Protein AF-R3I113-F1 (afdb_monomer)

Sequence (164 aa):
MVYEEQTQEAKQIFSEVMLKSLQLAKDNYLEKNHMNEKFVYIDLYVLRDEEVALGFDDLVKEVNVLSESLETDIKEFVHVSYDYGYFEPKIEKCIDSEKVLTNLKEELVLQLSNVEPYGYVPSQYWYSKVQRVQSVQELGKYVDGNLEAFVMNYAEDWESQKEM

Foldseek 3Di:
DVVVVLLVVLLVLLLVLQLVQLVVLLVVLCVVQQADVVLWDDPSNVVSVVCSVVCSVVCVVQADSVDPCSSVSSNVVCCVPPHSVNNNVVSVVRGPLVSSLVVLLVLLLVCLCPDPPSVQADSVLSSVQSVVDPGSNVSSVCSVPVVVVSCVVGPVPSVVRGDD

Radius of gyration: 23.19 Å; Cα contacts (8 Å, |Δi|>4): 148; chains: 1; bounding box: 47×24×66 Å

Structure (mmCIF, N/CA/C/O backbone):
data_AF-R3I113-F1
#
_entry.id   AF-R3I113-F1
#
loop_
_atom_site.group_PDB
_atom_site.id
_atom_site.type_symbol
_atom_site.label_atom_id
_atom_site.label_alt_id
_atom_site.label_comp_id
_atom_site.label_asym_id
_atom_site.label_entity_id
_atom_site.label_seq_id
_atom_site.pdbx_PDB_ins_code
_atom_site.Cartn_x
_atom_site.Cartn_y
_atom_site.Cartn_z
_atom_site.occupancy
_atom_site.B_iso_or_equiv
_atom_site.auth_seq_id
_atom_site.auth_comp_id
_atom_site.auth_asym_id
_atom_site.auth_atom_id
_atom_site.pdbx_PDB_model_num
ATOM 1 N N . MET A 1 1 ? -23.327 11.972 31.580 1.00 61.91 1 MET A N 1
ATOM 2 C CA . MET A 1 1 ? -22.085 12.660 32.000 1.00 61.91 1 MET A CA 1
ATOM 3 C C . MET A 1 1 ? -20.933 11.672 32.141 1.00 61.91 1 MET A C 1
ATOM 5 O O . MET A 1 1 ? -20.373 11.386 31.101 1.00 61.91 1 MET A O 1
ATOM 9 N N . VAL A 1 2 ? -20.646 11.038 33.291 1.00 66.62 2 VAL A N 1
ATOM 10 C CA . VAL A 1 2 ? -19.462 10.136 33.421 1.00 66.62 2 VAL A CA 1
ATOM 11 C C . VAL A 1 2 ? -19.450 8.983 32.400 1.00 66.62 2 VAL A C 1
ATOM 13 O O . VAL A 1 2 ? -18.432 8.714 31.776 1.00 66.62 2 VAL A O 1
ATOM 16 N N . TYR A 1 3 ? -20.600 8.343 32.168 1.00 71.19 3 TYR A N 1
ATOM 17 C CA . TYR A 1 3 ? -20.707 7.232 31.211 1.00 71.19 3 TYR A CA 1
ATOM 18 C C . TYR A 1 3 ? -20.526 7.671 29.744 1.00 71.19 3 TYR A C 1
ATOM 20 O O . TYR A 1 3 ? -19.934 6.951 28.949 1.00 71.19 3 TYR A O 1
ATOM 28 N N . GLU A 1 4 ? -20.999 8.867 29.377 1.00 78.31 4 GLU A N 1
ATOM 29 C CA . GLU A 1 4 ? -20.829 9.413 28.018 1.00 78.31 4 GLU A CA 1
ATOM 30 C C . GLU A 1 4 ? -19.384 9.847 27.764 1.00 78.31 4 GLU A C 1
ATOM 32 O O . GLU A 1 4 ? -18.865 9.608 26.678 1.00 78.31 4 GLU A O 1
ATOM 37 N N . GLU A 1 5 ? -18.729 10.443 28.764 1.00 75.56 5 GLU A N 1
ATOM 38 C CA . GLU A 1 5 ? -17.317 10.832 28.689 1.00 75.56 5 GLU A CA 1
ATOM 39 C C . GLU A 1 5 ? -16.414 9.606 28.512 1.00 75.56 5 GLU A C 1
ATOM 41 O O . GLU A 1 5 ? -15.598 9.585 27.593 1.00 75.56 5 GLU A O 1
ATOM 46 N N . GLN A 1 6 ? -16.627 8.542 29.293 1.00 78.50 6 GLN A N 1
ATOM 47 C CA . GLN A 1 6 ? -15.845 7.307 29.150 1.00 78.50 6 GLN A CA 1
ATOM 48 C C . GLN A 1 6 ? -16.152 6.540 27.859 1.00 78.50 6 GLN A C 1
ATOM 50 O O . GLN A 1 6 ? -15.264 5.924 27.276 1.00 78.50 6 GLN A O 1
ATOM 55 N N . THR A 1 7 ? -17.379 6.629 27.342 1.00 85.06 7 THR A N 1
ATOM 56 C CA . THR A 1 7 ? -17.707 6.067 26.021 1.00 85.06 7 THR A CA 1
ATOM 57 C C . THR A 1 7 ? -16.973 6.817 24.901 1.00 85.06 7 THR A C 1
ATOM 59 O O . THR A 1 7 ? -16.501 6.197 23.949 1.00 85.06 7 THR A O 1
ATOM 62 N N . GLN A 1 8 ? -16.826 8.143 25.001 1.00 88.94 8 GLN A N 1
ATOM 63 C CA . GLN A 1 8 ? -16.033 8.921 24.039 1.00 88.94 8 GLN A CA 1
ATOM 64 C C . GLN A 1 8 ? -14.536 8.611 24.138 1.00 88.94 8 GLN A C 1
ATOM 66 O O . GLN A 1 8 ? -13.881 8.452 23.110 1.00 88.94 8 GLN A O 1
ATOM 71 N N . GLU A 1 9 ? -14.012 8.465 25.355 1.00 91.81 9 GLU A N 1
ATOM 72 C CA . GLU A 1 9 ? -12.631 8.038 25.592 1.00 91.81 9 GLU A CA 1
ATOM 73 C C . GLU A 1 9 ? -12.362 6.656 24.977 1.00 91.81 9 GLU A C 1
ATOM 75 O O . GLU A 1 9 ? -11.437 6.505 24.178 1.00 91.81 9 GLU A O 1
ATOM 80 N N . ALA A 1 10 ? -13.229 5.672 25.241 1.00 93.44 10 ALA A N 1
ATOM 81 C CA . ALA A 1 10 ? -13.137 4.341 24.645 1.00 93.44 10 ALA A CA 1
ATOM 82 C C . ALA A 1 10 ? -13.160 4.398 23.110 1.00 93.44 10 ALA A C 1
ATOM 84 O O . ALA A 1 10 ? -12.383 3.705 22.453 1.00 93.44 10 ALA A O 1
ATOM 85 N N . LYS A 1 11 ? -14.007 5.255 22.520 1.00 94.81 11 LYS A N 1
ATOM 86 C CA . LYS A 1 11 ? -14.075 5.437 21.063 1.00 94.81 11 LYS A CA 1
ATOM 87 C C . LYS A 1 11 ? -12.782 6.006 20.492 1.00 94.81 11 LYS A C 1
ATOM 89 O O . LYS A 1 11 ? -12.339 5.561 19.433 1.00 94.81 11 LYS A O 1
ATOM 94 N N . GLN A 1 12 ? -12.181 6.977 21.175 1.00 95.81 12 GLN A N 1
ATOM 95 C CA . GLN A 1 12 ? -10.913 7.557 20.752 1.00 95.81 12 GLN A CA 1
ATOM 96 C C . GLN A 1 12 ? -9.790 6.516 20.812 1.00 95.81 12 GLN A C 1
ATOM 98 O O . GLN A 1 12 ? -9.087 6.330 19.820 1.00 95.81 12 GLN A O 1
ATOM 103 N N . ILE A 1 13 ? -9.674 5.786 21.923 1.00 96.44 13 ILE A N 1
ATOM 104 C CA . ILE A 1 13 ? -8.668 4.730 22.078 1.00 96.44 13 ILE A CA 1
ATOM 105 C C . ILE A 1 13 ? -8.860 3.651 21.008 1.00 96.44 13 ILE A C 1
ATOM 107 O O . ILE A 1 13 ? -7.905 3.280 20.327 1.00 96.44 13 ILE A O 1
ATOM 111 N N . PHE A 1 14 ? -10.092 3.182 20.805 1.00 97.12 14 PHE A N 1
ATOM 112 C CA . PHE A 1 14 ? -10.409 2.198 19.772 1.00 97.12 14 PHE A CA 1
ATOM 113 C C . PHE A 1 14 ? -10.013 2.687 18.379 1.00 97.12 14 PHE A C 1
ATOM 115 O O . PHE A 1 14 ? -9.357 1.960 17.641 1.00 97.12 14 PHE A O 1
ATOM 122 N N . SER A 1 15 ? -10.317 3.943 18.050 1.00 97.62 15 SER A N 1
ATOM 123 C CA . SER A 1 15 ? -9.923 4.571 16.786 1.00 97.62 15 SER A CA 1
ATOM 124 C C . SER A 1 15 ? -8.403 4.602 16.586 1.00 97.62 15 SER A C 1
ATOM 126 O O . SER A 1 15 ? -7.903 4.250 15.514 1.00 97.62 15 SER A O 1
ATOM 128 N N . G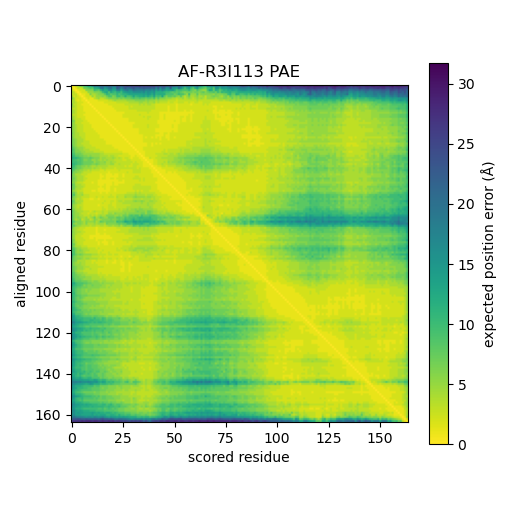LU A 1 16 ? -7.643 4.953 17.624 1.00 97.69 16 GLU A N 1
ATOM 129 C CA . GLU A 1 16 ? -6.179 4.978 17.575 1.00 97.69 16 GLU A CA 1
ATOM 130 C C . GLU A 1 16 ? -5.566 3.576 17.443 1.00 97.69 16 GLU A C 1
ATOM 132 O O . GLU A 1 16 ? -4.611 3.383 16.685 1.00 97.69 16 GLU A O 1
ATOM 137 N N . VAL A 1 17 ? -6.109 2.588 18.159 1.00 97.06 17 VAL A N 1
ATOM 138 C CA . VAL A 1 17 ? -5.663 1.191 18.071 1.00 97.06 17 VAL A CA 1
ATOM 139 C C . VAL A 1 17 ? -5.987 0.613 16.692 1.00 97.06 17 VAL A C 1
ATOM 141 O O . VAL A 1 17 ? -5.112 0.015 16.070 1.00 97.06 17 VAL A O 1
ATOM 144 N N . MET A 1 18 ? -7.188 0.863 16.166 1.00 97.19 18 MET A N 1
ATOM 145 C CA . MET A 1 18 ? -7.593 0.443 14.821 1.00 97.19 18 MET A CA 1
ATOM 146 C C . MET A 1 18 ? -6.683 1.024 13.741 1.00 97.19 18 MET A C 1
ATOM 148 O O . MET A 1 18 ? -6.248 0.293 12.854 1.00 97.19 18 MET A O 1
ATOM 152 N N . LEU A 1 19 ? -6.321 2.307 13.840 1.00 97.69 19 LEU A N 1
ATOM 153 C CA . LEU A 1 19 ? -5.392 2.930 12.895 1.00 97.69 19 LEU A CA 1
ATOM 154 C C . LEU A 1 19 ? -4.013 2.255 12.906 1.00 97.69 19 LEU A C 1
ATOM 156 O O . LEU A 1 19 ? -3.439 2.015 11.845 1.00 97.69 19 LEU A O 1
ATOM 160 N N . LYS A 1 20 ? -3.486 1.920 14.090 1.00 97.06 20 LYS A N 1
ATOM 161 C CA . LYS A 1 20 ? -2.204 1.205 14.219 1.00 97.06 20 LYS A CA 1
ATOM 162 C C . LYS A 1 20 ? -2.280 -0.197 13.616 1.00 97.06 20 LYS A C 1
ATOM 164 O O . LYS A 1 20 ? -1.363 -0.595 12.902 1.00 97.06 20 LYS A O 1
ATOM 169 N N . SER A 1 21 ? -3.368 -0.925 13.863 1.00 96.38 21 SER A N 1
ATOM 170 C CA . SER A 1 21 ? -3.579 -2.257 13.286 1.00 96.38 21 SER A CA 1
ATOM 171 C C . SER A 1 21 ? -3.716 -2.209 11.763 1.00 96.38 21 SER A C 1
ATOM 173 O O . SER A 1 21 ? -3.125 -3.033 11.070 1.00 96.38 21 SER A O 1
ATOM 175 N N . LEU A 1 22 ? -4.419 -1.206 11.230 1.00 97.12 22 LEU A N 1
ATOM 176 C CA . LEU A 1 22 ? -4.528 -0.955 9.793 1.00 97.12 22 LEU A CA 1
ATOM 177 C C . LEU A 1 22 ? -3.180 -0.607 9.155 1.00 97.12 22 LEU A C 1
ATOM 179 O O . LEU A 1 22 ? -2.877 -1.104 8.073 1.00 97.12 22 LEU A O 1
ATOM 183 N N . GLN A 1 23 ? -2.357 0.208 9.822 1.00 96.88 23 GLN A N 1
ATOM 184 C CA . GLN A 1 23 ? -1.002 0.519 9.363 1.00 96.88 23 GLN A CA 1
ATOM 185 C C . GLN A 1 23 ? -0.145 -0.751 9.292 1.00 96.88 23 GLN A C 1
ATOM 187 O O . GLN A 1 23 ? 0.444 -1.027 8.253 1.00 96.88 23 GLN A O 1
ATOM 192 N N . LEU A 1 24 ? -0.155 -1.575 10.343 1.00 96.31 24 LEU A N 1
ATOM 193 C CA . LEU A 1 24 ? 0.564 -2.851 10.346 1.00 96.31 24 LEU A CA 1
ATOM 194 C C . LEU A 1 24 ? 0.058 -3.799 9.247 1.00 96.31 24 LEU A C 1
ATOM 196 O O . LEU A 1 24 ? 0.850 -4.454 8.575 1.00 96.31 24 LEU A O 1
ATOM 200 N N . ALA A 1 25 ? -1.260 -3.869 9.040 1.00 96.38 25 ALA A N 1
ATOM 201 C CA . ALA A 1 25 ? -1.843 -4.690 7.988 1.00 96.38 25 ALA A CA 1
ATOM 202 C C . ALA A 1 25 ? -1.457 -4.198 6.586 1.00 96.38 25 ALA A C 1
ATOM 204 O O . ALA A 1 25 ? -1.133 -5.016 5.726 1.00 96.38 25 ALA A O 1
ATOM 205 N N . LYS A 1 26 ? -1.435 -2.878 6.362 1.00 96.38 26 LYS A N 1
ATOM 206 C CA . LYS A 1 26 ? -0.918 -2.277 5.129 1.00 96.38 26 LYS A CA 1
ATOM 207 C C . LYS A 1 26 ? 0.539 -2.676 4.906 1.00 96.38 26 LYS A C 1
ATOM 209 O O . LYS A 1 26 ? 0.858 -3.164 3.827 1.00 96.38 26 LYS A O 1
ATOM 214 N N . ASP A 1 27 ? 1.399 -2.496 5.903 1.00 95.69 27 ASP A N 1
ATOM 215 C CA . ASP A 1 27 ? 2.835 -2.759 5.771 1.00 95.69 27 ASP A CA 1
ATOM 216 C C . ASP A 1 27 ? 3.096 -4.237 5.446 1.00 95.69 27 ASP A C 1
ATOM 218 O O . ASP A 1 27 ? 3.791 -4.548 4.478 1.00 95.69 27 ASP A O 1
ATOM 222 N N . ASN A 1 28 ? 2.422 -5.148 6.156 1.00 95.69 28 ASN A N 1
ATOM 223 C CA . ASN A 1 28 ? 2.475 -6.584 5.881 1.00 95.69 28 ASN A CA 1
ATOM 224 C C . ASN A 1 28 ? 1.981 -6.927 4.468 1.00 95.69 28 ASN A C 1
ATOM 226 O O . ASN A 1 28 ? 2.581 -7.760 3.787 1.00 95.69 28 ASN A O 1
ATOM 230 N N . TYR A 1 29 ? 0.891 -6.300 4.011 1.00 95.31 29 TYR A N 1
ATOM 231 C CA . TYR A 1 29 ? 0.361 -6.526 2.668 1.00 95.31 29 TYR A CA 1
ATOM 232 C C . TYR A 1 29 ? 1.354 -6.070 1.596 1.00 95.31 29 TYR A C 1
ATOM 234 O O . TYR A 1 29 ? 1.593 -6.799 0.631 1.00 95.31 29 TYR A O 1
ATOM 242 N N . LEU A 1 30 ? 1.946 -4.884 1.756 1.00 93.44 30 LEU A N 1
ATOM 243 C CA . LEU A 1 30 ? 2.927 -4.345 0.816 1.00 93.44 30 LEU A CA 1
ATOM 244 C C . LEU A 1 30 ? 4.188 -5.210 0.764 1.00 93.44 30 LEU A C 1
ATOM 246 O O . LEU A 1 30 ? 4.652 -5.531 -0.330 1.00 93.44 30 LEU A O 1
ATOM 250 N N . GLU A 1 31 ? 4.696 -5.650 1.917 1.00 92.88 31 GLU A N 1
ATOM 251 C CA . GLU A 1 31 ? 5.850 -6.548 1.998 1.00 92.88 31 GLU A CA 1
ATOM 252 C C . GLU A 1 31 ? 5.560 -7.893 1.316 1.00 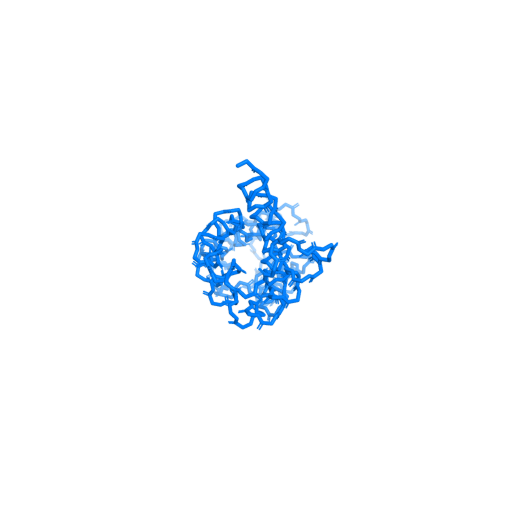92.88 31 GLU A C 1
ATOM 254 O O . GLU A 1 31 ? 6.300 -8.305 0.417 1.00 92.88 31 GLU A O 1
ATOM 259 N N . LYS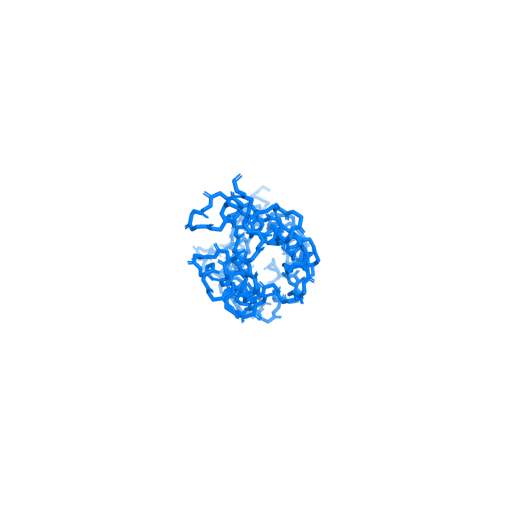 A 1 32 ? 4.440 -8.539 1.674 1.00 91.94 32 LYS A N 1
ATOM 260 C CA . LYS A 1 32 ? 3.988 -9.816 1.095 1.00 91.94 32 LYS A CA 1
ATOM 261 C C . LYS A 1 32 ? 3.831 -9.737 -0.422 1.00 91.94 32 LYS A C 1
ATOM 263 O O . LYS A 1 32 ? 4.131 -10.702 -1.123 1.00 91.94 32 LYS A O 1
ATOM 268 N N . ASN A 1 33 ? 3.352 -8.602 -0.926 1.00 89.38 33 ASN A N 1
ATOM 269 C CA . ASN A 1 33 ? 3.118 -8.384 -2.348 1.00 89.38 33 ASN A CA 1
ATOM 270 C C . ASN A 1 33 ? 4.268 -7.658 -3.047 1.00 89.38 33 ASN A C 1
ATOM 272 O O . ASN A 1 33 ? 4.086 -7.285 -4.201 1.00 89.38 33 ASN A O 1
ATOM 276 N N . HIS A 1 34 ? 5.423 -7.464 -2.402 1.00 87.88 34 HIS A N 1
ATOM 277 C CA . HIS A 1 34 ? 6.582 -6.756 -2.959 1.00 87.88 34 HIS A CA 1
ATOM 278 C C . HIS A 1 34 ? 6.223 -5.415 -3.626 1.00 87.88 34 HIS A C 1
ATOM 280 O O . HIS A 1 34 ? 6.724 -5.086 -4.703 1.00 87.88 34 HIS A O 1
ATOM 286 N N . MET A 1 35 ? 5.314 -4.663 -3.007 1.00 88.62 35 MET A N 1
ATOM 287 C CA . MET A 1 35 ? 4.882 -3.351 -3.474 1.00 88.62 35 MET A CA 1
ATOM 288 C C . MET A 1 35 ? 5.627 -2.260 -2.714 1.00 88.62 35 MET A C 1
ATOM 290 O O . MET A 1 35 ? 5.716 -2.284 -1.490 1.00 88.62 35 MET A O 1
ATOM 294 N N . ASN A 1 36 ? 6.135 -1.272 -3.442 1.00 85.25 36 ASN A N 1
ATOM 295 C CA . ASN A 1 36 ? 6.811 -0.134 -2.837 1.00 85.25 36 ASN A CA 1
ATOM 296 C C . ASN A 1 36 ? 5.780 0.907 -2.368 1.00 85.25 36 ASN A C 1
ATOM 298 O O . ASN A 1 36 ? 4.974 1.403 -3.162 1.00 85.25 36 ASN A O 1
ATOM 302 N N . GLU A 1 37 ? 5.825 1.250 -1.077 1.00 88.56 37 GLU A N 1
ATOM 303 C CA . GLU A 1 37 ? 4.879 2.165 -0.428 1.00 88.56 37 GLU A CA 1
ATOM 304 C C . GLU A 1 37 ? 4.788 3.541 -1.098 1.00 88.56 37 GLU A C 1
ATOM 306 O O . GLU A 1 37 ? 3.729 4.164 -1.067 1.00 88.56 37 GLU A O 1
ATOM 311 N N . LYS A 1 38 ? 5.859 4.005 -1.758 1.00 87.00 38 LYS A N 1
ATOM 312 C CA . LYS A 1 38 ? 5.897 5.318 -2.419 1.00 87.00 38 LYS A CA 1
ATOM 313 C C . LYS A 1 38 ? 4.891 5.429 -3.560 1.00 87.00 38 LYS A C 1
ATOM 315 O O . LYS A 1 38 ? 4.452 6.531 -3.879 1.00 87.00 38 LYS A O 1
ATOM 320 N N . PHE A 1 39 ? 4.530 4.301 -4.170 1.00 87.12 39 PHE A N 1
ATOM 321 C CA . PHE A 1 39 ? 3.597 4.253 -5.297 1.00 87.12 39 PH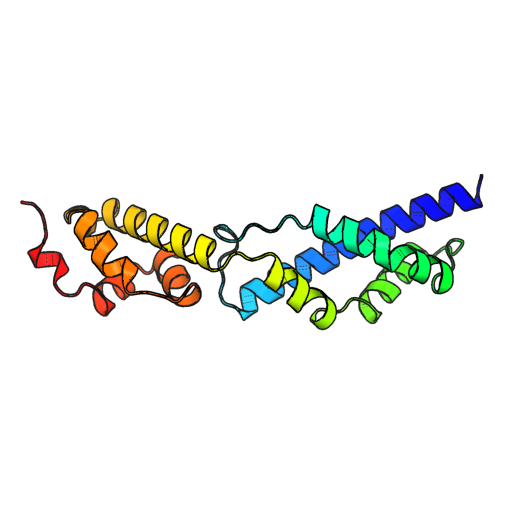E A CA 1
ATOM 322 C C . PHE A 1 39 ? 2.185 3.855 -4.879 1.00 87.12 39 PHE A C 1
ATOM 324 O O . PHE A 1 39 ? 1.273 3.929 -5.702 1.00 87.12 39 PHE A O 1
ATOM 331 N N . VAL A 1 40 ? 1.990 3.466 -3.616 1.00 89.50 40 VAL A N 1
ATOM 332 C CA . VAL A 1 40 ? 0.710 2.991 -3.096 1.00 89.50 40 VAL A CA 1
ATOM 333 C C . VAL A 1 40 ? 0.138 4.003 -2.113 1.00 89.50 40 VAL A C 1
ATOM 335 O O . VAL A 1 40 ? 0.619 4.168 -0.992 1.00 89.50 40 VAL A O 1
ATOM 338 N N . TYR A 1 41 ? -0.948 4.655 -2.521 1.00 89.06 41 TYR A N 1
ATOM 339 C CA . TYR A 1 41 ? -1.705 5.543 -1.649 1.00 89.06 41 TYR A CA 1
ATOM 340 C C . TYR A 1 41 ? -2.951 4.837 -1.116 1.00 89.06 41 TYR A C 1
ATOM 342 O O . TYR A 1 41 ? -3.782 4.374 -1.892 1.00 89.06 41 TYR A O 1
ATOM 350 N N . ILE A 1 42 ? -3.080 4.800 0.210 1.00 92.00 42 ILE A N 1
ATOM 351 C CA . ILE A 1 42 ? -4.271 4.334 0.921 1.00 92.00 42 ILE A CA 1
ATOM 352 C C . ILE A 1 42 ? -4.575 5.363 2.003 1.00 92.00 42 ILE A C 1
ATOM 354 O O . ILE A 1 42 ? -3.711 5.649 2.838 1.00 92.00 42 ILE A O 1
ATOM 358 N N . ASP A 1 43 ? -5.793 5.898 2.003 1.00 93.94 43 ASP A N 1
ATOM 359 C CA . ASP A 1 43 ? -6.270 6.748 3.089 1.00 93.94 43 ASP A CA 1
ATOM 360 C C . ASP A 1 43 ? -6.748 5.877 4.260 1.00 93.94 43 ASP A C 1
ATOM 362 O O . ASP A 1 43 ? -7.909 5.471 4.345 1.00 93.94 43 ASP A O 1
ATOM 366 N N . LEU A 1 44 ? -5.820 5.557 5.164 1.00 95.19 44 LEU A N 1
ATOM 367 C CA . LEU A 1 44 ? -6.113 4.733 6.338 1.00 95.19 44 LEU A CA 1
ATOM 368 C C . LEU A 1 44 ? -7.082 5.410 7.317 1.00 95.19 44 LEU A C 1
ATOM 370 O O . LEU A 1 44 ? -7.685 4.713 8.127 1.00 95.19 44 LEU A O 1
ATOM 374 N N . TYR A 1 45 ? -7.253 6.735 7.257 1.00 95.69 45 TYR A N 1
ATOM 375 C CA . TYR A 1 45 ? -8.190 7.444 8.129 1.00 95.69 45 TYR A CA 1
ATOM 376 C C . TYR A 1 45 ? -9.636 7.163 7.725 1.00 95.69 45 TYR A C 1
ATOM 378 O O . TYR A 1 45 ? -10.460 6.904 8.598 1.00 95.69 45 TYR A O 1
ATOM 386 N N . VAL A 1 46 ? -9.917 7.132 6.418 1.00 95.69 46 VAL A N 1
ATOM 387 C CA . VAL A 1 46 ? -11.235 6.745 5.891 1.00 95.69 46 VAL A CA 1
ATOM 388 C C . VAL A 1 46 ? -11.565 5.312 6.295 1.00 95.69 46 VAL A C 1
ATOM 390 O O . VAL A 1 46 ? -12.618 5.068 6.878 1.00 95.69 46 VAL A O 1
ATOM 393 N N . LEU A 1 47 ? -10.633 4.381 6.070 1.00 95.56 47 LEU A N 1
ATOM 394 C CA . LEU A 1 47 ? -10.847 2.976 6.414 1.00 95.56 47 LEU A CA 1
ATOM 395 C C . LEU A 1 47 ? -11.023 2.783 7.929 1.00 95.56 47 LEU A C 1
ATOM 397 O O . LEU A 1 47 ? -11.913 2.066 8.368 1.00 95.56 47 LEU A O 1
ATOM 401 N N . ARG A 1 48 ? -10.226 3.475 8.748 1.00 96.88 48 ARG A N 1
ATOM 402 C CA . ARG A 1 48 ? -10.397 3.489 10.206 1.00 96.88 48 ARG A CA 1
ATOM 403 C C . ARG A 1 48 ? -11.783 3.989 10.603 1.00 96.88 48 ARG A C 1
ATOM 405 O O . ARG A 1 48 ? -12.396 3.383 11.472 1.00 96.88 48 ARG A O 1
ATOM 412 N N . ASP A 1 49 ? -12.262 5.086 10.025 1.00 96.81 49 ASP A N 1
ATOM 413 C CA . ASP A 1 49 ? -13.556 5.666 10.400 1.00 96.81 49 ASP A CA 1
ATOM 414 C C . ASP A 1 49 ? -14.720 4.726 10.075 1.00 96.81 49 ASP A C 1
ATOM 416 O O . ASP A 1 49 ? -15.640 4.593 10.886 1.00 96.81 49 ASP A O 1
ATOM 420 N N . GLU A 1 50 ? -14.647 4.023 8.943 1.00 95.62 50 GLU A N 1
ATOM 421 C CA . GLU A 1 50 ? -15.594 2.965 8.581 1.00 95.62 50 GLU A CA 1
ATOM 422 C C . GLU A 1 50 ? -15.569 1.818 9.598 1.00 95.62 50 GLU A C 1
ATOM 424 O O . GLU A 1 50 ? -16.608 1.442 10.142 1.00 95.62 50 GLU A O 1
ATOM 429 N N . GLU A 1 51 ? -14.385 1.301 9.922 1.00 95.31 51 GLU A N 1
ATOM 430 C CA . GLU A 1 51 ? -14.252 0.173 10.844 1.00 95.31 51 GLU A CA 1
ATOM 431 C C . GLU A 1 51 ? -14.616 0.541 12.287 1.00 95.31 51 GLU A C 1
ATOM 433 O O . GLU A 1 51 ? -15.236 -0.250 12.995 1.00 95.31 51 GLU A O 1
ATOM 438 N N . VAL A 1 52 ? -14.305 1.763 12.725 1.00 96.06 52 VAL A N 1
ATOM 439 C CA . VAL A 1 52 ? -14.740 2.275 14.029 1.00 96.06 52 VAL A CA 1
ATOM 440 C C . VAL A 1 52 ? -16.260 2.385 14.072 1.00 96.06 52 VAL A C 1
ATOM 442 O O . VAL A 1 52 ? -16.865 2.007 15.071 1.00 96.06 52 VAL A O 1
ATOM 445 N N . ALA A 1 53 ? -16.897 2.878 13.007 1.00 94.75 53 ALA A N 1
ATOM 446 C CA . ALA A 1 53 ? -18.353 2.981 12.951 1.00 94.75 53 ALA A CA 1
ATOM 447 C C . ALA A 1 53 ? -19.044 1.609 12.990 1.00 94.75 53 ALA A C 1
ATOM 449 O O . ALA A 1 53 ? -20.104 1.490 13.600 1.00 94.75 53 ALA A O 1
ATOM 450 N N . LEU A 1 54 ? -18.446 0.586 12.373 1.00 93.31 54 LEU A N 1
ATOM 451 C CA . LEU A 1 54 ? -18.971 -0.782 12.373 1.00 93.31 54 LEU A CA 1
ATOM 452 C C . LEU A 1 54 ? -18.711 -1.515 13.696 1.00 93.31 54 LEU A C 1
ATOM 454 O O . LEU A 1 54 ? -19.580 -2.231 14.181 1.00 93.31 54 LEU A O 1
ATOM 458 N N . GLY A 1 55 ? -17.521 -1.340 14.270 1.00 93.25 55 GLY A N 1
ATOM 459 C CA . GLY A 1 55 ? -17.032 -2.147 15.386 1.00 93.25 55 GLY A CA 1
ATOM 460 C C . GLY A 1 55 ? -17.301 -1.588 16.779 1.00 93.25 55 GLY A C 1
ATOM 461 O O . GLY A 1 55 ? -17.204 -2.324 17.762 1.00 93.25 55 GLY A O 1
ATOM 462 N N . PHE A 1 56 ? -17.619 -0.295 16.902 1.00 94.06 56 PHE A N 1
ATOM 463 C CA . PHE A 1 56 ? -17.706 0.348 18.215 1.00 94.06 56 PHE A CA 1
ATOM 464 C C . PHE A 1 56 ? -18.871 -0.172 19.069 1.00 94.06 56 PHE A C 1
ATOM 466 O O . PHE A 1 56 ? -18.721 -0.320 20.280 1.00 94.06 56 PHE A O 1
ATOM 473 N N . ASP A 1 57 ? -20.007 -0.510 18.458 1.00 92.25 57 ASP A N 1
ATOM 474 C CA . ASP A 1 57 ? -21.143 -1.074 19.195 1.00 92.25 57 ASP A CA 1
ATOM 475 C C . ASP A 1 57 ? -20.813 -2.444 19.801 1.00 92.25 57 ASP A C 1
ATOM 477 O O . ASP A 1 57 ? -21.312 -2.779 20.875 1.00 92.25 57 ASP A O 1
ATOM 481 N N . ASP A 1 58 ? -19.975 -3.236 19.135 1.00 92.69 58 ASP A N 1
ATOM 482 C CA . ASP A 1 58 ? -19.533 -4.533 19.647 1.00 92.69 58 ASP A CA 1
ATOM 483 C C . ASP A 1 58 ? -18.451 -4.367 20.714 1.00 92.69 58 ASP A C 1
ATOM 485 O O . ASP A 1 58 ? -18.506 -5.035 21.744 1.00 92.69 58 ASP A O 1
ATOM 489 N N . LEU A 1 59 ? -17.555 -3.388 20.553 1.00 93.62 59 LEU A N 1
ATOM 490 C CA . LEU A 1 59 ? -16.609 -3.009 21.602 1.00 93.62 59 LEU A CA 1
ATOM 491 C C . LEU A 1 59 ? -17.328 -2.677 22.917 1.00 93.62 59 LEU A C 1
ATOM 493 O O . LEU A 1 59 ? -16.950 -3.191 23.961 1.00 93.62 59 LEU A O 1
ATOM 497 N N . VAL A 1 60 ? -18.373 -1.844 22.882 1.00 91.44 60 VAL A N 1
ATOM 498 C CA . VAL A 1 60 ? -19.105 -1.428 24.095 1.00 91.44 60 VAL A CA 1
ATOM 499 C C . VAL A 1 60 ? -19.828 -2.603 24.772 1.00 91.44 60 VAL A C 1
ATOM 501 O O . VAL A 1 60 ? -20.078 -2.556 25.977 1.00 91.44 60 VAL A O 1
ATOM 504 N N . LYS A 1 61 ? -20.166 -3.663 24.026 1.00 90.62 61 LYS A N 1
ATOM 505 C CA . LYS A 1 61 ? -20.778 -4.883 24.583 1.00 90.62 61 LYS A CA 1
ATOM 506 C C . LYS A 1 61 ? -19.748 -5.811 25.222 1.00 90.62 61 LYS A C 1
ATOM 508 O O . LYS A 1 61 ? -20.052 -6.425 26.240 1.00 90.62 61 LYS A O 1
ATOM 513 N N . GLU A 1 62 ? -18.571 -5.925 24.615 1.00 90.75 62 GLU A N 1
ATOM 514 C CA . GLU A 1 62 ? -17.546 -6.907 24.989 1.00 90.75 62 GLU A CA 1
ATOM 515 C C . GLU A 1 62 ? -16.509 -6.346 25.976 1.00 90.75 62 GLU A C 1
ATOM 517 O O . GLU A 1 62 ? -15.959 -7.084 26.793 1.00 90.75 62 GLU A O 1
ATOM 522 N N . VAL A 1 63 ? -16.257 -5.035 25.945 1.00 90.25 63 VAL A N 1
ATOM 523 C CA . VAL A 1 63 ? -15.270 -4.358 26.791 1.00 90.25 63 VAL A CA 1
ATOM 524 C C . VAL A 1 63 ? -15.966 -3.534 27.867 1.00 90.25 63 VAL A C 1
ATOM 526 O O . VAL A 1 63 ? -16.836 -2.703 27.599 1.00 90.25 63 VAL A O 1
ATOM 529 N N . ASN A 1 64 ? -15.535 -3.716 29.116 1.00 88.12 64 ASN A N 1
ATOM 530 C CA . ASN A 1 64 ? -15.972 -2.861 30.209 1.00 88.12 64 ASN A CA 1
ATOM 531 C C . ASN A 1 64 ? -15.348 -1.463 30.070 1.00 88.12 64 ASN A C 1
ATOM 533 O O . ASN A 1 64 ? -14.229 -1.227 30.515 1.00 88.12 64 ASN A O 1
ATOM 537 N N . VAL A 1 65 ? -16.103 -0.517 29.508 1.00 84.19 65 VAL A N 1
ATOM 538 C CA . VAL A 1 65 ? -15.668 0.880 29.304 1.00 84.19 65 VAL A CA 1
ATOM 539 C C . VAL A 1 65 ? -15.340 1.645 30.595 1.00 84.19 65 VAL A C 1
ATOM 541 O O . VAL A 1 65 ? -14.752 2.716 30.528 1.00 84.19 65 VAL A O 1
ATOM 544 N N . LEU A 1 66 ? -15.699 1.099 31.763 1.00 83.00 66 LEU A N 1
ATOM 545 C CA . LEU A 1 66 ? -15.373 1.662 33.079 1.00 83.00 66 LEU A CA 1
ATOM 546 C C . LEU A 1 66 ? -14.103 1.044 33.698 1.00 83.00 66 LEU A C 1
ATOM 548 O O . LEU A 1 66 ? -13.798 1.299 34.863 1.00 83.00 66 LEU A O 1
ATOM 552 N N . SER A 1 67 ? -13.414 0.165 32.966 1.00 86.19 67 SER A N 1
ATOM 553 C CA . SER A 1 67 ? -12.224 -0.552 33.429 1.00 86.19 67 SER A CA 1
ATOM 554 C C . SER A 1 67 ? -11.033 0.389 33.628 1.00 86.19 67 SER A C 1
ATOM 556 O O . SER A 1 67 ? -10.757 1.242 32.789 1.00 86.19 67 SER A O 1
ATOM 558 N N . GLU A 1 68 ? -10.262 0.189 34.700 1.00 86.50 68 GLU A N 1
ATOM 559 C CA . GLU A 1 68 ? -8.970 0.873 34.882 1.00 86.50 68 GLU A CA 1
ATOM 560 C C . GLU A 1 68 ? -7.926 0.419 33.842 1.00 86.50 68 GLU A C 1
ATOM 562 O O . GLU A 1 68 ? -6.955 1.131 33.593 1.00 86.50 68 GLU A O 1
ATOM 567 N N . SER A 1 69 ? -8.132 -0.744 33.207 1.00 91.94 69 SER A N 1
ATOM 568 C CA . SER A 1 69 ? -7.296 -1.282 32.127 1.00 91.94 69 SER A CA 1
ATOM 569 C C . SER A 1 69 ? -7.890 -1.071 30.732 1.00 91.94 69 SER A C 1
ATOM 571 O O . SER A 1 69 ? -7.475 -1.756 29.800 1.00 91.94 69 SER A O 1
ATOM 573 N N . LEU A 1 70 ? -8.809 -0.110 30.561 1.00 91.94 70 LEU A N 1
ATOM 574 C CA . LEU A 1 70 ? -9.562 0.127 29.322 1.00 91.94 70 LEU A CA 1
ATOM 575 C C . LEU A 1 70 ? -8.708 0.065 28.045 1.00 91.94 70 LEU A C 1
ATOM 577 O O . LEU A 1 70 ? -9.073 -0.610 27.088 1.00 91.94 70 LEU A O 1
ATOM 581 N N . GLU A 1 71 ? -7.554 0.737 28.019 1.00 93.06 71 GLU A N 1
ATOM 582 C CA . GLU A 1 71 ? -6.678 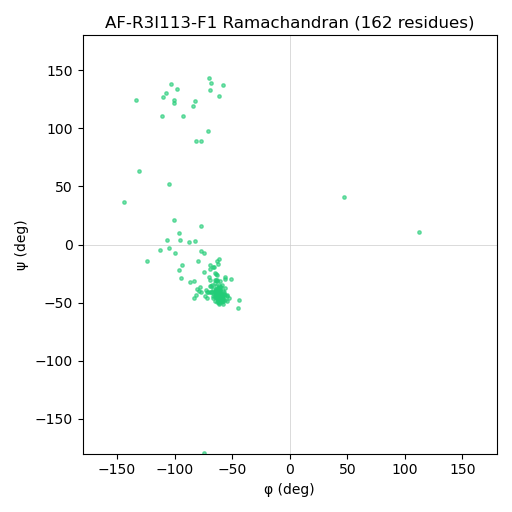0.732 26.841 1.00 93.06 71 GLU A CA 1
ATOM 583 C C . GLU A 1 71 ? -6.134 -0.668 26.511 1.00 93.06 71 GLU A C 1
ATOM 585 O O . GLU A 1 71 ? -6.046 -1.039 25.339 1.00 93.06 71 GLU A O 1
ATOM 590 N N . THR A 1 72 ? -5.771 -1.451 27.527 1.00 94.81 72 THR A N 1
ATOM 591 C CA . THR A 1 72 ? -5.312 -2.836 27.357 1.00 94.81 72 THR A CA 1
ATOM 592 C C . THR A 1 72 ? -6.452 -3.714 26.858 1.00 94.81 72 THR A C 1
ATOM 594 O O . THR A 1 72 ? -6.273 -4.427 25.874 1.00 94.81 72 THR A O 1
ATOM 597 N N . ASP A 1 73 ? -7.633 -3.591 27.463 1.00 94.62 73 ASP A N 1
ATOM 598 C CA . ASP A 1 73 ? -8.810 -4.387 27.111 1.00 94.62 73 ASP A CA 1
ATOM 599 C C . ASP A 1 73 ? -9.233 -4.122 25.648 1.00 94.62 73 ASP A C 1
ATOM 601 O O . ASP A 1 73 ? -9.510 -5.050 24.887 1.00 94.62 73 ASP A O 1
ATOM 605 N N . ILE A 1 74 ? -9.193 -2.857 25.203 1.00 95.75 74 ILE A N 1
ATOM 606 C CA . ILE A 1 74 ? -9.452 -2.474 23.804 1.00 95.75 74 ILE A CA 1
ATOM 607 C C . ILE A 1 74 ? -8.395 -3.063 22.859 1.00 95.75 74 ILE A C 1
ATOM 609 O O . ILE A 1 74 ? -8.737 -3.551 21.780 1.00 95.75 74 ILE A O 1
ATOM 613 N N . LYS A 1 75 ? -7.107 -3.026 23.229 1.00 95.19 75 LYS A N 1
ATOM 614 C CA . LYS A 1 75 ? -6.031 -3.611 22.408 1.00 95.19 75 LYS A CA 1
ATOM 615 C C . LYS A 1 75 ? -6.204 -5.113 22.235 1.00 95.19 75 LYS A C 1
ATOM 617 O O . LYS A 1 75 ? -6.032 -5.606 21.122 1.00 95.19 75 LYS A O 1
ATOM 622 N N . GLU A 1 76 ? -6.547 -5.824 23.304 1.00 94.75 76 GLU A N 1
ATOM 623 C CA . GLU A 1 76 ? -6.816 -7.261 23.257 1.00 94.75 76 GLU A CA 1
ATOM 624 C C . GLU A 1 76 ? -8.025 -7.564 22.370 1.00 94.75 76 GLU A C 1
ATOM 626 O O . GLU A 1 76 ? -7.933 -8.412 21.481 1.00 94.75 76 GLU A O 1
ATOM 631 N N . PHE A 1 77 ? -9.116 -6.811 22.529 1.00 95.06 77 PHE A N 1
ATOM 632 C CA . PHE A 1 77 ? -10.293 -6.933 21.671 1.00 95.06 77 PHE A CA 1
ATOM 633 C C . PHE A 1 77 ? -9.955 -6.736 20.187 1.00 95.06 77 PHE A C 1
ATOM 635 O O . PHE A 1 77 ? -10.349 -7.559 19.355 1.00 95.06 77 PHE A O 1
ATOM 642 N N . VAL A 1 78 ? -9.196 -5.683 19.850 1.00 95.56 78 VAL A N 1
ATOM 643 C CA . VAL A 1 78 ? -8.771 -5.422 18.467 1.00 95.56 78 VAL A CA 1
ATOM 644 C C . VAL A 1 78 ? -7.890 -6.553 17.949 1.00 95.56 78 VAL A C 1
ATOM 646 O O . VAL A 1 78 ? -8.106 -7.034 16.843 1.00 95.56 78 VAL A O 1
ATOM 649 N N . HIS A 1 79 ? -6.923 -7.012 18.744 1.00 92.88 79 HIS A N 1
ATOM 650 C CA . HIS A 1 79 ? -6.004 -8.073 18.340 1.00 92.88 79 HIS A CA 1
ATOM 651 C C . HIS A 1 79 ? -6.718 -9.395 18.031 1.00 92.88 79 HIS A C 1
ATOM 653 O O . HIS A 1 79 ? -6.334 -10.093 17.095 1.00 92.88 79 HIS A O 1
ATOM 659 N N . VAL A 1 80 ? -7.755 -9.730 18.803 1.00 92.88 80 VAL A N 1
ATOM 660 C CA . VAL A 1 80 ? -8.530 -10.965 18.626 1.00 92.88 80 VAL A CA 1
ATOM 661 C C . VAL A 1 80 ? -9.534 -10.848 17.480 1.00 92.88 80 VAL A C 1
ATOM 663 O O . VAL A 1 80 ? -9.718 -11.806 16.732 1.00 92.88 80 VAL A O 1
ATOM 666 N N . SER A 1 81 ? -10.192 -9.696 17.343 1.00 93.12 81 SER A N 1
ATOM 667 C CA . SER A 1 81 ? -11.341 -9.545 16.438 1.00 93.12 81 SER A CA 1
ATOM 668 C C . SER A 1 81 ? -10.973 -8.971 15.065 1.00 93.12 81 SER A C 1
ATOM 670 O O . SER A 1 81 ? -11.712 -9.168 14.103 1.00 93.12 81 SER A O 1
ATOM 672 N N . TYR A 1 82 ? -9.837 -8.278 14.961 1.00 93.75 82 TYR A N 1
ATOM 673 C CA . TYR A 1 82 ? -9.396 -7.547 13.771 1.00 93.75 82 TYR A CA 1
ATOM 674 C C . TYR A 1 82 ? -7.947 -7.910 13.434 1.00 93.75 82 TYR A C 1
ATOM 676 O O . TYR A 1 82 ? -7.027 -7.090 13.499 1.00 93.75 82 TYR A O 1
ATOM 684 N N . ASP A 1 83 ? -7.736 -9.179 13.107 1.00 92.25 83 ASP A N 1
ATOM 685 C CA . ASP A 1 83 ? -6.427 -9.682 12.717 1.00 92.25 83 ASP A CA 1
ATOM 686 C C . ASP A 1 83 ? -6.029 -9.248 11.290 1.00 92.25 83 ASP A C 1
ATOM 688 O O . ASP A 1 83 ? -6.751 -8.550 10.570 1.00 92.25 83 ASP A O 1
ATOM 692 N N . TYR A 1 84 ? -4.840 -9.674 10.855 1.00 92.25 84 TYR A N 1
ATOM 693 C CA . TYR A 1 84 ? -4.376 -9.402 9.494 1.00 92.25 84 TYR A CA 1
ATOM 694 C C . TYR A 1 84 ? -5.336 -9.955 8.427 1.00 92.25 84 TYR A C 1
ATOM 696 O O . TYR A 1 84 ? -5.591 -9.275 7.435 1.00 92.25 84 TYR A O 1
ATOM 704 N N . GLY A 1 85 ? -5.897 -11.153 8.631 1.00 93.25 85 GLY A N 1
ATOM 705 C CA . GLY A 1 85 ? -6.817 -11.779 7.679 1.00 93.25 85 GLY A CA 1
ATOM 706 C C . GLY A 1 85 ? -8.117 -10.992 7.503 1.00 93.25 85 GLY A C 1
ATOM 707 O O . GLY A 1 85 ? -8.683 -10.963 6.410 1.00 93.25 85 GLY A O 1
ATOM 708 N N . TYR A 1 86 ? -8.563 -10.296 8.549 1.00 95.25 86 TYR A N 1
ATOM 709 C CA . TYR A 1 86 ? -9.700 -9.388 8.485 1.00 95.25 86 TYR A CA 1
ATOM 710 C C . TYR A 1 86 ? -9.414 -8.125 7.651 1.00 95.25 86 TYR A C 1
ATOM 712 O O . TYR A 1 86 ? -10.284 -7.673 6.892 1.00 95.25 86 TYR A O 1
ATOM 720 N N . PHE A 1 87 ? -8.218 -7.539 7.786 1.00 95.81 87 PHE A N 1
ATOM 721 C CA . PHE A 1 87 ? -7.853 -6.282 7.120 1.00 95.81 87 PHE A CA 1
ATOM 722 C C . PHE A 1 87 ? -7.293 -6.451 5.707 1.00 95.81 87 PHE A C 1
ATOM 724 O O . PHE A 1 87 ? -7.551 -5.594 4.863 1.00 95.81 87 PHE A O 1
ATOM 731 N N . GLU A 1 88 ? -6.580 -7.541 5.418 1.00 95.44 88 GLU A N 1
ATOM 732 C CA . GLU A 1 88 ? -5.972 -7.825 4.110 1.00 95.44 88 GLU A CA 1
ATOM 733 C C . GLU A 1 88 ? -6.911 -7.546 2.916 1.00 95.44 88 GLU A C 1
ATOM 735 O O . GLU A 1 88 ? -6.554 -6.722 2.071 1.00 95.44 88 GLU A O 1
ATOM 740 N N . PRO A 1 89 ? -8.134 -8.108 2.842 1.00 95.31 89 PRO A N 1
ATOM 741 C CA . PRO A 1 89 ? -9.021 -7.872 1.701 1.00 95.31 89 PRO A CA 1
ATOM 742 C C . PRO A 1 89 ? -9.570 -6.439 1.627 1.00 95.31 89 PRO A C 1
ATOM 744 O O . PRO A 1 89 ? -10.090 -6.034 0.588 1.00 95.31 89 PRO A O 1
ATOM 747 N N . LYS A 1 90 ? -9.521 -5.669 2.721 1.00 95.12 90 LYS A N 1
ATOM 748 C CA . LYS A 1 90 ? -9.927 -4.255 2.731 1.00 95.12 90 LYS A CA 1
ATOM 749 C C . LYS A 1 90 ? -8.802 -3.377 2.195 1.00 95.12 90 LYS A C 1
ATOM 751 O O . LYS A 1 90 ? -9.053 -2.536 1.340 1.00 95.12 90 LYS A O 1
ATOM 756 N N . ILE A 1 91 ? -7.570 -3.648 2.629 1.00 95.81 91 ILE A N 1
ATOM 757 C CA . ILE A 1 91 ? -6.359 -3.014 2.101 1.00 95.81 91 ILE A CA 1
ATOM 758 C C . ILE A 1 91 ? -6.242 -3.257 0.595 1.00 95.81 91 ILE A C 1
ATOM 760 O O . ILE A 1 91 ? -6.088 -2.300 -0.157 1.00 95.81 91 ILE A O 1
ATOM 764 N N . GLU A 1 92 ? -6.396 -4.504 0.145 1.00 94.00 92 GLU A N 1
ATOM 765 C CA . GLU A 1 92 ? -6.343 -4.863 -1.278 1.00 94.00 92 GLU A CA 1
ATOM 766 C C . GLU A 1 92 ? -7.336 -4.050 -2.122 1.00 94.00 92 GLU A C 1
ATOM 768 O O . GLU A 1 92 ? -6.969 -3.507 -3.161 1.00 94.00 92 GLU A O 1
ATOM 773 N N . LYS A 1 93 ? -8.579 -3.891 -1.652 1.00 93.50 93 LYS A N 1
ATOM 774 C CA . LYS A 1 93 ? -9.616 -3.120 -2.359 1.00 93.50 93 LYS A CA 1
ATOM 775 C C . LYS A 1 93 ? -9.298 -1.633 -2.491 1.00 93.50 93 LYS A C 1
ATOM 777 O O . LYS A 1 93 ? -9.820 -0.992 -3.400 1.00 93.50 93 LYS A O 1
ATOM 782 N N . CYS A 1 94 ? -8.489 -1.076 -1.594 1.00 93.19 94 CYS A N 1
ATOM 783 C CA . CYS A 1 94 ? -8.078 0.324 -1.666 1.00 93.19 94 CYS A CA 1
ATOM 784 C C . CYS A 1 94 ? -6.945 0.559 -2.674 1.00 93.19 94 CYS A C 1
ATOM 786 O O . CYS A 1 94 ? -6.671 1.709 -3.016 1.00 93.19 94 CYS A O 1
ATOM 788 N N . ILE A 1 95 ? -6.272 -0.498 -3.139 1.00 91.75 95 ILE A N 1
ATOM 789 C CA . ILE A 1 95 ? -5.112 -0.381 -4.020 1.00 91.75 95 ILE A CA 1
ATOM 790 C C . ILE A 1 95 ? -5.552 -0.461 -5.479 1.00 91.75 95 ILE A C 1
ATOM 792 O O . ILE A 1 95 ? -5.897 -1.518 -6.008 1.00 91.75 95 ILE A O 1
ATOM 796 N N . ASP A 1 96 ? -5.439 0.670 -6.167 1.00 90.69 96 ASP A N 1
ATOM 797 C CA . ASP A 1 96 ? -5.545 0.727 -7.621 1.00 90.69 96 ASP A CA 1
ATOM 798 C C . ASP A 1 96 ? -4.240 0.227 -8.262 1.00 90.69 96 ASP A C 1
ATOM 800 O O . ASP A 1 96 ? -3.303 0.987 -8.520 1.00 90.69 96 ASP A O 1
ATOM 804 N N . SER A 1 97 ? -4.171 -1.086 -8.492 1.00 87.94 97 SER A N 1
ATOM 805 C CA . SER A 1 97 ? -2.989 -1.740 -9.068 1.00 87.94 97 SER A CA 1
ATOM 806 C C . SER A 1 97 ? -2.633 -1.217 -10.464 1.00 87.94 97 SER A C 1
ATOM 808 O O . SER A 1 97 ? -1.453 -1.173 -10.810 1.00 87.94 97 SER A O 1
ATOM 810 N N . GLU A 1 98 ? -3.614 -0.787 -11.263 1.00 91.12 98 GLU A N 1
ATOM 811 C CA . GLU A 1 98 ? -3.373 -0.235 -12.603 1.00 91.12 98 GLU A CA 1
ATOM 812 C C . GLU A 1 98 ? -2.714 1.143 -12.523 1.00 91.12 98 GLU A C 1
ATOM 814 O O . GLU A 1 98 ? -1.765 1.439 -13.260 1.00 91.12 98 GLU A O 1
ATOM 819 N N . LYS A 1 99 ? -3.165 1.977 -11.583 1.00 92.25 99 LYS A N 1
ATOM 820 C CA . LYS A 1 99 ? -2.535 3.267 -11.301 1.00 92.25 99 LYS A CA 1
ATOM 821 C C . LYS A 1 99 ? -1.129 3.098 -10.736 1.00 92.25 99 LYS A C 1
ATOM 823 O O . LYS A 1 99 ? -0.217 3.791 -11.183 1.00 92.25 99 LYS A O 1
ATOM 828 N N . VAL A 1 100 ? -0.927 2.158 -9.810 1.00 92.94 100 VAL A N 1
ATOM 829 C CA . VAL A 1 100 ? 0.409 1.826 -9.278 1.00 92.94 100 VAL A CA 1
ATOM 830 C C . VAL A 1 100 ? 1.338 1.401 -10.416 1.00 92.94 100 VAL A C 1
ATOM 832 O O . VAL A 1 100 ? 2.454 1.908 -10.527 1.00 92.94 100 VAL A O 1
ATOM 835 N N . LEU A 1 101 ? 0.863 0.518 -11.298 1.00 93.38 101 LEU A N 1
ATOM 836 C CA . LEU A 1 101 ? 1.611 0.066 -12.467 1.00 93.38 101 LEU A CA 1
ATOM 837 C C . LEU A 1 101 ? 1.979 1.239 -13.383 1.00 93.38 101 LEU A C 1
ATOM 839 O O . LEU A 1 101 ? 3.121 1.338 -13.823 1.00 93.38 101 LEU A O 1
ATOM 843 N N . THR A 1 102 ? 1.033 2.136 -13.654 1.00 94.12 102 THR A N 1
ATOM 844 C CA . THR A 1 102 ? 1.253 3.314 -14.504 1.00 94.12 102 THR A CA 1
ATOM 845 C C . THR A 1 102 ? 2.314 4.239 -13.912 1.00 94.12 102 THR A C 1
ATOM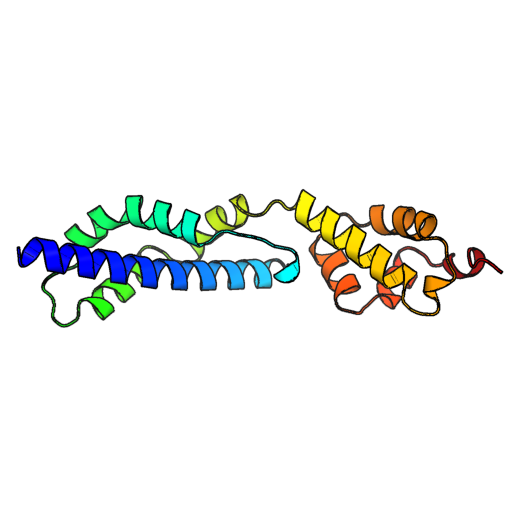 847 O O . THR A 1 102 ? 3.275 4.572 -14.602 1.00 94.12 102 THR A O 1
ATOM 850 N N . ASN A 1 103 ? 2.214 4.561 -12.620 1.00 94.31 103 ASN A N 1
ATOM 851 C CA . ASN A 1 103 ? 3.185 5.413 -11.933 1.00 94.31 103 ASN A CA 1
ATOM 852 C C . ASN A 1 103 ? 4.596 4.807 -11.948 1.00 94.31 103 ASN A C 1
ATOM 854 O O . ASN A 1 103 ? 5.571 5.509 -12.202 1.00 94.31 103 ASN A O 1
ATOM 858 N N . LEU A 1 104 ? 4.715 3.495 -11.717 1.00 94.81 104 LEU A N 1
ATOM 859 C CA . LEU A 1 104 ? 6.001 2.796 -11.779 1.00 94.81 104 LEU A CA 1
ATOM 860 C C . LEU A 1 104 ? 6.616 2.836 -13.181 1.00 94.81 104 LEU A C 1
ATOM 862 O O . LEU A 1 104 ? 7.827 2.988 -13.323 1.00 94.81 104 LEU A O 1
ATOM 866 N N . LYS A 1 105 ? 5.792 2.704 -14.227 1.00 95.56 105 LYS A N 1
ATOM 867 C CA . LYS A 1 105 ? 6.257 2.804 -15.614 1.00 95.56 105 LYS A CA 1
ATOM 868 C C . LYS A 1 105 ? 6.778 4.206 -15.925 1.00 95.56 105 LYS A C 1
ATOM 870 O O . LYS A 1 105 ? 7.834 4.338 -16.539 1.00 95.56 105 LYS A O 1
ATOM 875 N N . GLU A 1 106 ? 6.050 5.238 -15.512 1.00 95.44 106 GLU A N 1
ATOM 876 C CA . GLU A 1 106 ? 6.461 6.632 -15.698 1.00 95.44 106 GLU A CA 1
ATOM 877 C C . GLU A 1 106 ? 7.766 6.937 -14.961 1.00 95.44 106 GLU A C 1
ATOM 879 O O . GLU A 1 106 ? 8.689 7.491 -15.560 1.00 95.44 106 GLU A O 1
ATOM 884 N N . GLU A 1 107 ? 7.880 6.496 -13.709 1.00 95.69 107 GLU A N 1
ATOM 885 C CA . GLU A 1 107 ? 9.094 6.654 -12.912 1.00 95.69 107 GLU A CA 1
ATOM 886 C C . GLU A 1 107 ? 10.289 5.934 -13.547 1.00 95.69 107 GLU A C 1
ATOM 888 O O . GLU A 1 107 ? 11.364 6.513 -13.683 1.00 95.69 107 GLU A O 1
ATOM 893 N N . LEU A 1 108 ? 10.116 4.691 -14.005 1.00 96.12 108 LEU A N 1
ATOM 894 C CA . LEU A 1 108 ? 11.204 3.947 -14.637 1.00 96.12 108 LEU A CA 1
ATOM 895 C C . LEU A 1 108 ? 11.701 4.637 -15.917 1.00 96.12 108 LEU A C 1
ATOM 897 O O . LEU A 1 108 ? 12.907 4.729 -16.147 1.00 96.12 108 LEU A O 1
ATOM 901 N N . VAL A 1 109 ? 10.789 5.164 -16.742 1.00 97.00 109 VAL A N 1
ATOM 902 C CA . VAL A 1 109 ? 11.159 5.943 -17.937 1.00 97.00 109 VAL A CA 1
ATOM 903 C C . VAL A 1 109 ? 11.881 7.232 -17.558 1.00 97.00 109 VAL A C 1
ATOM 905 O O . VAL A 1 109 ? 12.844 7.606 -18.234 1.00 97.00 109 VAL A O 1
ATOM 908 N N . LEU A 1 110 ? 11.448 7.901 -16.488 1.00 96.25 110 LEU A N 1
ATOM 909 C CA . LEU A 1 110 ? 12.114 9.093 -15.978 1.00 96.25 110 LEU A CA 1
ATOM 910 C C . LEU A 1 110 ? 13.545 8.768 -15.539 1.00 96.25 110 LEU A C 1
ATOM 912 O O . LEU A 1 110 ? 14.472 9.472 -15.932 1.00 96.25 110 LEU A O 1
ATOM 916 N N . GLN A 1 111 ? 13.747 7.691 -14.781 1.00 96.00 111 GLN A N 1
ATOM 917 C CA . GLN A 1 111 ? 15.076 7.269 -14.339 1.00 96.00 111 GLN A CA 1
ATOM 918 C C . GLN A 1 111 ? 15.983 6.913 -15.523 1.00 96.00 111 GLN A C 1
ATOM 920 O O . GLN A 1 111 ? 17.092 7.434 -15.618 1.00 96.00 111 GLN A O 1
ATOM 925 N N . LEU A 1 112 ? 15.503 6.104 -16.473 1.00 96.44 112 LEU A N 1
ATOM 926 C CA . LEU A 1 112 ? 16.267 5.734 -17.673 1.00 96.44 112 LEU A CA 1
ATOM 927 C C . LEU A 1 112 ? 16.639 6.952 -18.525 1.00 96.44 112 LEU A C 1
ATOM 929 O O . LEU A 1 112 ? 17.755 7.035 -19.023 1.00 96.44 112 LEU A O 1
ATOM 933 N N . SER A 1 113 ? 15.736 7.924 -18.653 1.00 95.50 113 SER A N 1
ATOM 934 C CA . SER A 1 113 ? 15.999 9.160 -19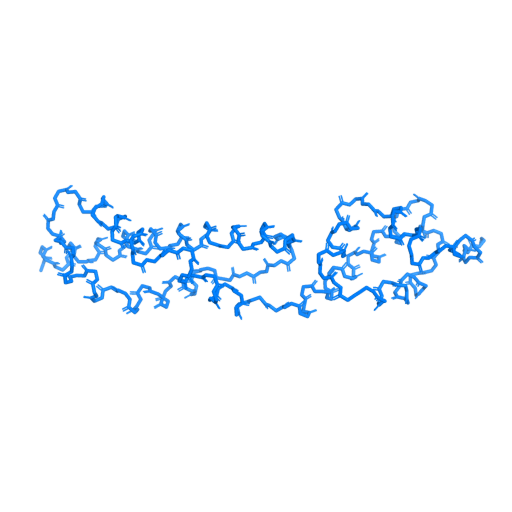.403 1.00 95.50 113 SER A CA 1
ATOM 935 C C . SER A 1 113 ? 17.025 10.080 -18.725 1.00 95.50 113 SER A C 1
ATOM 937 O O . SER A 1 113 ? 17.602 10.928 -19.394 1.00 95.50 113 SER A O 1
ATOM 939 N N . ASN A 1 114 ? 17.253 9.943 -17.413 1.00 94.62 114 ASN A N 1
ATOM 940 C CA . ASN A 1 114 ? 18.105 10.853 -16.637 1.00 94.62 114 ASN A CA 1
ATOM 941 C C . ASN A 1 114 ? 19.403 10.216 -16.111 1.00 94.62 114 ASN A C 1
ATOM 943 O O . ASN A 1 114 ? 20.222 10.914 -15.515 1.00 94.62 114 ASN A O 1
ATOM 947 N N . VAL A 1 115 ? 19.604 8.910 -16.303 1.00 93.94 115 VAL A N 1
ATOM 948 C CA . VAL A 1 115 ? 20.783 8.181 -15.815 1.00 93.94 115 VAL A CA 1
ATOM 949 C C . VAL A 1 115 ? 21.676 7.781 -16.984 1.00 93.94 115 VAL A C 1
ATOM 951 O O . VAL A 1 115 ? 21.227 7.144 -17.934 1.00 93.94 115 VAL A O 1
ATOM 954 N N . GLU A 1 116 ? 22.964 8.121 -16.920 1.00 92.44 116 GLU A N 1
ATOM 955 C CA . GLU A 1 116 ? 23.944 7.639 -17.897 1.00 92.44 116 GLU A CA 1
ATOM 956 C C . GLU A 1 116 ? 24.222 6.135 -17.721 1.00 92.44 116 GLU A C 1
ATOM 958 O O . GLU A 1 116 ? 24.290 5.654 -16.589 1.00 92.44 116 GLU A O 1
ATOM 963 N N . PRO A 1 117 ? 24.435 5.378 -18.813 1.00 92.50 117 PRO A N 1
ATOM 964 C CA . PRO A 1 117 ? 24.455 5.811 -20.218 1.00 92.50 117 PRO A CA 1
ATOM 965 C C . PRO A 1 117 ? 23.072 5.816 -20.904 1.00 92.50 117 PRO A C 1
ATOM 967 O O . PRO A 1 117 ? 22.979 6.085 -22.099 1.00 92.50 117 PRO A O 1
ATOM 970 N N . TYR A 1 118 ? 21.998 5.491 -20.189 1.00 94.56 118 TYR A N 1
ATOM 971 C CA . TYR A 1 118 ? 20.657 5.299 -20.753 1.00 94.56 118 TYR A CA 1
ATOM 972 C C . TYR A 1 118 ? 19.998 6.602 -21.230 1.00 94.56 118 TYR A C 1
ATOM 974 O O . TYR A 1 118 ? 19.231 6.581 -22.193 1.00 94.56 118 TYR A O 1
ATOM 982 N N . GLY A 1 119 ? 20.358 7.737 -20.625 1.00 93.56 119 GLY A N 1
ATOM 983 C CA . GLY A 1 119 ? 19.830 9.059 -20.975 1.00 93.56 119 GLY A CA 1
ATOM 984 C C . GLY A 1 119 ? 20.151 9.532 -22.397 1.00 93.56 119 GLY A C 1
ATOM 985 O O . GLY A 1 119 ? 19.508 10.450 -22.891 1.00 93.56 119 GLY A O 1
ATOM 986 N N . TYR A 1 120 ? 21.093 8.882 -23.090 1.00 94.06 120 TYR A N 1
ATOM 987 C CA . TYR A 1 120 ? 21.379 9.140 -24.508 1.00 94.06 120 TYR A CA 1
ATOM 988 C C . TYR A 1 120 ? 20.344 8.522 -25.464 1.00 94.06 120 TYR A C 1
ATOM 990 O O . TYR A 1 120 ? 20.432 8.714 -26.673 1.00 94.06 120 TYR A O 1
ATOM 998 N N . VAL A 1 121 ? 19.390 7.740 -24.953 1.00 95.56 121 VAL A N 1
ATOM 999 C CA . VAL A 1 121 ? 18.352 7.080 -25.752 1.00 95.56 121 VAL A CA 1
ATOM 1000 C C . VAL A 1 121 ? 17.015 7.819 -25.607 1.00 95.56 121 VAL A C 1
ATOM 1002 O O . VAL A 1 121 ? 16.633 8.157 -24.483 1.00 95.56 121 VAL A O 1
ATOM 1005 N N . PRO A 1 122 ? 16.247 8.017 -26.698 1.00 93.50 122 PRO A N 1
ATOM 1006 C CA . PRO A 1 122 ? 14.979 8.742 -26.653 1.00 93.50 122 PRO A CA 1
ATOM 1007 C C . PRO A 1 122 ? 13.970 8.126 -25.682 1.00 93.50 122 PRO A C 1
ATOM 1009 O O . PRO A 1 122 ? 13.720 6.918 -25.713 1.00 93.50 122 PRO A O 1
ATOM 1012 N N . SER A 1 123 ? 13.269 8.955 -24.902 1.00 93.69 123 SER A N 1
ATOM 1013 C CA . SER A 1 123 ? 12.256 8.476 -23.946 1.00 93.69 123 SER A CA 1
ATOM 1014 C C . SER A 1 123 ? 11.158 7.632 -24.606 1.00 93.69 123 SER A C 1
ATOM 1016 O O . SER A 1 123 ? 10.644 6.705 -23.986 1.00 93.69 123 SER A O 1
ATOM 1018 N N . GLN A 1 124 ? 10.823 7.880 -25.881 1.00 94.75 124 GLN A N 1
ATOM 1019 C CA . GLN A 1 124 ? 9.853 7.067 -26.630 1.00 94.75 124 GLN A CA 1
ATOM 1020 C C . GLN A 1 124 ? 10.281 5.594 -26.749 1.00 94.75 124 GLN A C 1
ATOM 1022 O O . GLN A 1 124 ? 9.435 4.699 -26.663 1.00 94.75 124 GLN A O 1
ATOM 1027 N N . TYR A 1 125 ? 11.581 5.329 -26.910 1.00 96.31 125 TYR A N 1
ATOM 1028 C CA . TYR A 1 125 ? 12.109 3.968 -26.895 1.00 96.31 125 TYR A CA 1
ATOM 1029 C C . TYR A 1 125 ? 11.880 3.333 -25.523 1.00 96.31 125 TYR A C 1
ATOM 1031 O O . TYR A 1 125 ? 11.287 2.255 -25.450 1.00 96.31 125 TYR A O 1
ATOM 1039 N N . TRP A 1 126 ? 12.241 4.031 -24.441 1.00 96.94 126 TRP A N 1
ATOM 1040 C CA . TRP A 1 126 ? 12.036 3.544 -23.075 1.00 96.94 126 TRP A CA 1
ATOM 1041 C C . TRP A 1 126 ? 10.567 3.259 -22.773 1.00 96.94 126 TRP A C 1
ATOM 1043 O O . TRP A 1 126 ? 10.258 2.163 -22.307 1.00 96.94 126 TRP A O 1
ATOM 1053 N N . TYR A 1 127 ? 9.648 4.154 -23.150 1.00 96.00 127 TYR A N 1
ATOM 1054 C CA . TYR A 1 127 ? 8.208 3.903 -23.042 1.00 96.00 127 TYR A CA 1
ATOM 1055 C C . TYR A 1 127 ? 7.809 2.588 -23.722 1.00 96.00 127 TYR A C 1
ATOM 1057 O O . TYR A 1 127 ? 7.115 1.770 -23.121 1.00 96.00 127 TYR A O 1
ATOM 1065 N N . SER A 1 128 ? 8.285 2.326 -24.943 1.00 96.00 128 SER A N 1
ATOM 1066 C CA . SER A 1 128 ? 7.940 1.096 -25.671 1.00 96.00 128 SER A CA 1
ATOM 1067 C C . SER A 1 128 ? 8.423 -0.191 -24.985 1.00 96.00 128 SER A C 1
ATOM 1069 O O . SER A 1 128 ? 7.778 -1.236 -25.108 1.00 96.00 128 SER A O 1
ATOM 1071 N N . LYS A 1 129 ? 9.550 -0.133 -24.263 1.00 97.00 129 LYS A N 1
ATOM 1072 C CA . LYS A 1 129 ? 10.115 -1.286 -23.548 1.00 97.00 129 LYS A CA 1
ATOM 1073 C C . LYS A 1 129 ? 9.449 -1.474 -22.192 1.00 97.00 129 LYS A C 1
ATOM 1075 O O . LYS A 1 129 ? 9.015 -2.578 -21.880 1.00 97.00 129 LYS A O 1
ATOM 10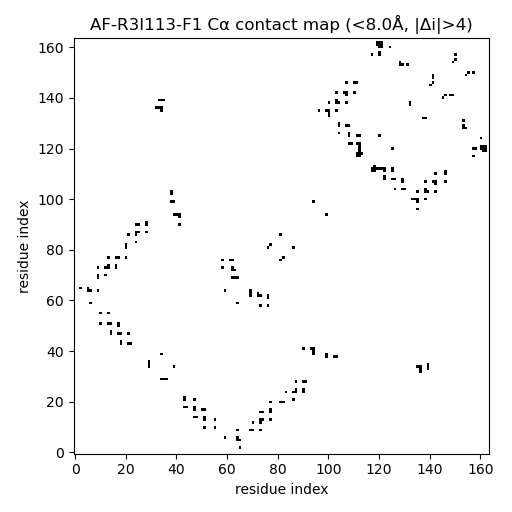80 N N . VAL A 1 130 ? 9.286 -0.392 -21.434 1.00 96.62 130 VAL A N 1
ATOM 1081 C CA . VAL A 1 130 ? 8.674 -0.396 -20.099 1.00 96.62 130 VAL A CA 1
ATOM 1082 C C . VAL A 1 130 ? 7.218 -0.872 -20.154 1.00 96.62 130 VAL A C 1
ATOM 1084 O O . VAL A 1 130 ? 6.774 -1.614 -19.279 1.00 96.62 130 VAL A O 1
ATOM 1087 N N . GLN A 1 131 ? 6.482 -0.553 -21.227 1.00 94.94 131 GLN A N 1
ATOM 1088 C CA . GLN A 1 131 ? 5.106 -1.029 -21.413 1.00 94.94 131 GLN A CA 1
ATOM 1089 C C . GLN A 1 131 ? 4.966 -2.554 -21.514 1.00 94.94 131 GLN A C 1
ATOM 1091 O O . GLN A 1 131 ? 3.860 -3.063 -21.345 1.00 94.94 131 GLN A O 1
ATOM 1096 N N . ARG A 1 132 ? 6.053 -3.295 -21.765 1.00 94.88 132 ARG A N 1
ATOM 1097 C CA . ARG A 1 132 ? 6.034 -4.765 -21.827 1.00 94.88 132 ARG A CA 1
ATOM 1098 C C . ARG A 1 132 ? 5.917 -5.404 -20.445 1.00 94.88 132 ARG A C 1
ATOM 1100 O O . ARG A 1 132 ? 5.423 -6.524 -20.350 1.00 94.88 132 ARG A O 1
ATOM 1107 N N . VAL A 1 133 ? 6.320 -4.697 -19.390 1.00 94.50 133 VAL A N 1
ATOM 1108 C CA . VAL A 1 133 ? 6.264 -5.198 -18.016 1.00 94.50 133 VAL A CA 1
ATOM 1109 C C . VAL A 1 133 ? 4.867 -4.950 -17.446 1.00 94.50 133 VAL A C 1
ATOM 1111 O O . VAL A 1 133 ? 4.405 -3.810 -17.370 1.00 94.50 133 VAL A O 1
ATOM 1114 N N . GLN A 1 134 ? 4.173 -6.026 -17.071 1.00 92.12 134 GLN A N 1
ATOM 1115 C CA . GLN A 1 134 ? 2.808 -5.974 -16.517 1.00 92.12 134 GLN A CA 1
ATOM 1116 C C . GLN A 1 134 ? 2.763 -6.214 -15.004 1.00 92.12 134 GLN A C 1
ATOM 1118 O O . GLN A 1 134 ? 1.697 -6.167 -14.399 1.00 92.12 134 GLN A O 1
ATOM 1123 N N . SER A 1 135 ? 3.912 -6.487 -14.385 1.00 91.50 135 SER A N 1
ATOM 1124 C CA . SER A 1 135 ? 4.010 -6.776 -12.959 1.00 91.50 135 SER A CA 1
ATOM 1125 C C . SER A 1 135 ? 4.477 -5.547 -12.183 1.00 91.50 135 SER A C 1
ATOM 1127 O O . SER A 1 135 ? 5.580 -5.047 -12.409 1.00 91.50 135 SER A O 1
ATOM 1129 N N . VAL A 1 136 ? 3.658 -5.108 -11.222 1.00 91.06 136 VAL A N 1
ATOM 1130 C CA . VAL A 1 136 ? 4.019 -4.082 -10.226 1.00 91.06 136 VAL A CA 1
ATOM 1131 C C . VAL A 1 136 ? 5.282 -4.493 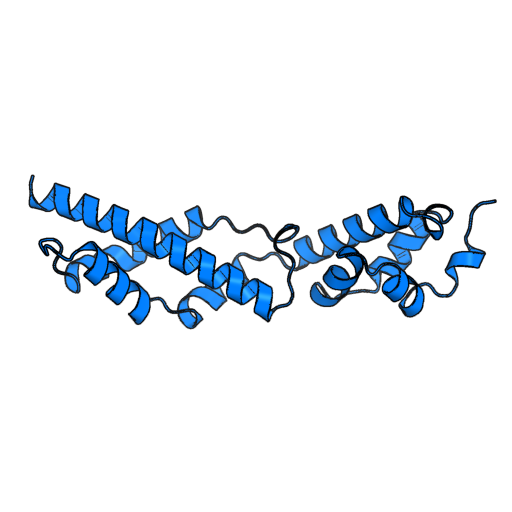-9.465 1.00 91.06 136 VAL A C 1
ATOM 1133 O O . VAL A 1 136 ? 6.194 -3.689 -9.300 1.00 91.06 136 VAL A O 1
ATOM 1136 N N . GLN A 1 137 ? 5.367 -5.764 -9.067 1.00 89.19 137 GLN A N 1
ATOM 1137 C CA . GLN A 1 137 ? 6.497 -6.305 -8.305 1.00 89.19 137 GLN A CA 1
ATOM 1138 C C . GLN A 1 137 ? 7.799 -6.255 -9.095 1.00 89.19 137 GLN A C 1
ATOM 1140 O O . GLN A 1 137 ? 8.866 -5.979 -8.554 1.00 89.19 137 GLN A O 1
ATOM 1145 N N . GLU A 1 138 ? 7.721 -6.574 -10.385 1.00 92.00 138 GLU A N 1
ATOM 1146 C CA . GLU A 1 138 ? 8.892 -6.579 -11.246 1.00 92.00 138 GLU A CA 1
ATOM 1147 C C . GLU A 1 138 ? 9.369 -5.153 -11.528 1.00 92.00 138 GLU A C 1
ATOM 1149 O O . GLU A 1 138 ? 10.551 -4.866 -11.358 1.00 92.00 138 GLU A O 1
ATOM 1154 N N . LEU A 1 139 ? 8.451 -4.242 -11.871 1.00 92.56 139 LEU A N 1
ATOM 1155 C CA . LEU A 1 139 ? 8.788 -2.833 -12.079 1.00 92.56 139 LEU A CA 1
ATOM 1156 C C . LEU A 1 139 ? 9.346 -2.172 -10.818 1.00 92.56 139 LEU A C 1
ATOM 1158 O O . LEU A 1 139 ? 10.306 -1.413 -10.923 1.00 92.56 139 LEU A O 1
ATOM 1162 N N . GLY A 1 140 ? 8.801 -2.492 -9.640 1.00 90.44 140 GLY A N 1
ATOM 1163 C CA . GLY A 1 140 ? 9.306 -1.991 -8.361 1.00 90.44 140 GLY A CA 1
ATOM 1164 C C . GLY A 1 140 ? 10.795 -2.291 -8.170 1.00 90.44 140 GLY A C 1
ATOM 1165 O O . GLY A 1 140 ? 11.565 -1.394 -7.840 1.00 90.44 140 GLY A O 1
ATOM 1166 N N . LYS A 1 141 ? 11.236 -3.513 -8.503 1.00 90.25 141 LYS A N 1
ATOM 1167 C CA . LYS A 1 141 ? 12.659 -3.899 -8.427 1.00 90.25 141 LYS A CA 1
ATOM 1168 C C . LYS A 1 141 ? 13.554 -3.060 -9.336 1.00 90.25 141 LYS A C 1
ATOM 1170 O O . LYS A 1 141 ? 14.696 -2.788 -8.976 1.00 90.25 141 LYS A O 1
ATOM 1175 N N . TYR A 1 142 ? 13.067 -2.683 -10.517 1.00 93.19 142 TYR A N 1
ATOM 1176 C CA . TYR A 1 142 ? 13.834 -1.866 -11.457 1.00 93.19 142 TYR A CA 1
ATOM 1177 C C . TYR A 1 142 ? 13.929 -0.411 -10.988 1.00 93.19 142 TYR A C 1
ATOM 1179 O O . TYR A 1 142 ? 15.022 0.153 -10.987 1.00 93.19 142 TYR A O 1
ATOM 1187 N N . VAL A 1 143 ? 12.812 0.153 -10.521 1.00 91.62 143 VAL A N 1
ATOM 1188 C CA . VAL A 1 143 ? 12.718 1.524 -9.989 1.00 91.62 143 VAL A CA 1
ATOM 1189 C C . VAL A 1 143 ? 13.537 1.720 -8.707 1.00 91.62 143 VAL A C 1
ATOM 1191 O O . VAL A 1 143 ? 14.079 2.802 -8.489 1.00 91.62 143 VAL A O 1
ATOM 1194 N N . ASP A 1 144 ? 13.700 0.679 -7.885 1.00 88.69 144 ASP A N 1
ATOM 1195 C CA . ASP A 1 144 ? 14.514 0.714 -6.658 1.00 88.69 144 ASP A CA 1
ATOM 1196 C C . ASP A 1 144 ? 16.037 0.634 -6.910 1.00 88.69 144 ASP A C 1
ATOM 1198 O O . ASP A 1 144 ? 16.824 0.404 -5.991 1.00 88.69 144 ASP A O 1
ATOM 1202 N N . GLY A 1 145 ? 16.473 0.872 -8.151 1.00 83.81 145 GLY A N 1
ATOM 1203 C CA . GLY A 1 145 ? 17.881 1.069 -8.503 1.00 83.81 145 GLY A CA 1
ATOM 1204 C C . GLY A 1 145 ? 18.500 -0.040 -9.350 1.00 83.81 145 GLY A C 1
ATOM 1205 O O . GLY A 1 145 ? 19.712 -0.035 -9.550 1.00 83.81 145 GLY A O 1
ATOM 1206 N N . ASN A 1 146 ? 17.703 -0.971 -9.882 1.00 89.94 146 ASN A N 1
ATOM 1207 C CA . ASN A 1 146 ? 18.189 -2.034 -10.764 1.00 89.94 146 ASN A CA 1
ATOM 1208 C C . ASN A 1 146 ? 17.828 -1.786 -12.239 1.00 89.94 146 ASN A C 1
ATOM 1210 O O . ASN A 1 146 ? 17.255 -2.642 -12.919 1.00 89.94 146 ASN A O 1
ATOM 1214 N N . LEU A 1 147 ? 18.162 -0.591 -12.734 1.00 93.69 147 LEU A N 1
ATOM 1215 C CA . LEU A 1 147 ? 17.936 -0.197 -14.130 1.00 93.69 147 LEU A CA 1
ATOM 1216 C C . LEU A 1 147 ? 18.668 -1.115 -15.118 1.00 93.69 147 LEU A C 1
ATOM 1218 O O . LEU A 1 147 ? 18.136 -1.428 -16.179 1.00 93.69 147 LEU A O 1
ATOM 1222 N N . GLU A 1 148 ? 19.869 -1.577 -14.763 1.00 94.06 148 GLU A N 1
ATOM 1223 C CA . GLU A 1 148 ? 20.664 -2.477 -15.605 1.00 94.06 148 GLU A CA 1
ATOM 1224 C C . GLU A 1 148 ? 19.934 -3.798 -15.873 1.00 94.06 148 GLU A C 1
ATOM 1226 O O . GLU A 1 148 ? 19.832 -4.211 -17.028 1.00 94.06 148 GLU A O 1
ATOM 1231 N N . ALA A 1 149 ? 19.335 -4.422 -14.851 1.00 94.81 149 ALA A N 1
ATOM 1232 C CA . ALA A 1 149 ? 18.560 -5.645 -15.055 1.00 94.81 149 ALA A CA 1
ATOM 1233 C C . ALA A 1 149 ? 17.348 -5.423 -15.970 1.00 94.81 149 ALA A C 1
ATOM 1235 O O . ALA A 1 149 ? 17.045 -6.283 -16.797 1.00 94.81 149 ALA A O 1
ATOM 1236 N N . PHE A 1 150 ? 16.674 -4.271 -15.869 1.00 96.62 150 PHE A N 1
ATOM 1237 C CA . PHE A 1 150 ? 15.604 -3.933 -16.810 1.00 96.62 150 PHE A CA 1
ATOM 1238 C C . PHE A 1 150 ? 16.131 -3.886 -18.247 1.00 96.62 150 PHE A C 1
ATOM 1240 O O . PHE A 1 150 ? 15.545 -4.493 -19.145 1.00 96.62 150 PHE A O 1
ATOM 1247 N N . VAL A 1 151 ? 17.246 -3.186 -18.462 1.00 96.06 151 VAL A N 1
ATOM 1248 C CA . VAL A 1 151 ? 17.842 -3.017 -19.789 1.00 96.06 151 VAL A CA 1
ATOM 1249 C C . VAL A 1 151 ? 18.266 -4.360 -20.377 1.00 96.06 151 VAL A C 1
ATOM 1251 O O . VAL A 1 151 ? 17.930 -4.643 -21.527 1.00 96.06 151 VAL A O 1
ATOM 1254 N N . MET A 1 152 ? 18.912 -5.216 -19.585 1.00 95.12 152 MET A N 1
ATOM 1255 C CA . MET A 1 152 ? 19.293 -6.566 -20.004 1.00 95.12 152 MET A CA 1
ATOM 1256 C C . MET A 1 152 ? 18.085 -7.425 -20.391 1.00 95.12 152 MET A C 1
ATOM 1258 O O . MET A 1 152 ? 18.157 -8.163 -21.362 1.00 95.12 152 MET A O 1
ATOM 1262 N N . ASN A 1 153 ? 16.970 -7.326 -19.664 1.00 95.44 153 ASN A N 1
ATOM 1263 C CA . ASN A 1 153 ? 15.807 -8.185 -19.906 1.00 95.44 153 ASN A CA 1
ATOM 1264 C C . ASN A 1 153 ? 14.896 -7.684 -21.037 1.00 95.44 153 ASN A C 1
ATOM 1266 O O . ASN A 1 153 ? 14.241 -8.484 -21.705 1.00 95.44 153 ASN A O 1
ATOM 1270 N N . TYR A 1 154 ? 14.804 -6.366 -21.239 1.00 96.25 154 TYR A N 1
ATOM 1271 C CA . TYR A 1 154 ? 13.772 -5.769 -22.097 1.00 96.25 154 TYR A CA 1
ATOM 1272 C C . TYR A 1 154 ? 14.303 -4.894 -23.229 1.00 96.25 154 TYR A C 1
ATOM 1274 O O . TYR A 1 154 ? 13.539 -4.566 -24.143 1.00 96.25 154 TYR A O 1
ATOM 1282 N N . ALA A 1 155 ? 15.574 -4.506 -23.198 1.00 94.62 155 ALA A N 1
ATOM 1283 C CA . ALA A 1 155 ? 16.111 -3.473 -24.071 1.00 94.62 155 ALA A CA 1
ATOM 1284 C C . ALA A 1 155 ? 17.555 -3.749 -24.513 1.00 94.62 155 ALA A C 1
ATOM 1286 O O . ALA A 1 155 ? 18.312 -2.800 -24.655 1.00 94.62 155 ALA A O 1
ATOM 1287 N N . GLU A 1 156 ? 17.939 -5.005 -24.766 1.00 93.50 156 GLU A N 1
ATOM 1288 C CA . GLU A 1 156 ? 19.305 -5.391 -25.185 1.00 93.50 156 GLU A CA 1
ATOM 1289 C C . GLU A 1 156 ? 19.845 -4.571 -26.376 1.00 93.50 156 GLU A C 1
ATOM 1291 O O . GLU A 1 156 ? 21.042 -4.314 -26.476 1.00 93.50 156 GLU A O 1
ATOM 1296 N N . ASP A 1 157 ? 18.957 -4.106 -27.259 1.00 93.81 157 ASP A N 1
ATOM 1297 C CA . ASP A 1 157 ? 19.260 -3.308 -28.447 1.00 93.81 157 ASP A CA 1
ATOM 1298 C C . ASP A 1 157 ? 19.434 -1.798 -28.185 1.00 93.81 157 ASP A C 1
ATOM 1300 O O . ASP A 1 157 ? 19.648 -1.034 -29.131 1.00 93.81 157 ASP A O 1
ATOM 1304 N N . TRP A 1 158 ? 19.363 -1.349 -26.925 1.00 94.75 158 TRP A N 1
ATOM 1305 C CA . TRP A 1 158 ? 19.309 0.074 -26.562 1.00 94.75 158 TRP A CA 1
ATOM 1306 C C . TRP A 1 158 ? 20.507 0.881 -27.063 1.00 94.75 158 TRP A C 1
ATOM 1308 O O . TRP A 1 158 ? 20.345 2.033 -27.458 1.00 94.75 158 TRP A O 1
ATOM 1318 N N . GLU A 1 159 ? 21.703 0.290 -27.106 1.00 93.69 159 GLU A N 1
ATOM 1319 C CA . GLU A 1 159 ? 22.906 1.002 -27.545 1.00 93.69 159 GLU A CA 1
ATOM 1320 C C . GLU A 1 159 ? 22.829 1.466 -28.997 1.00 93.69 159 GLU A C 1
ATOM 1322 O O . GLU A 1 159 ? 23.387 2.506 -29.338 1.00 93.69 159 GLU A O 1
ATOM 1327 N N . SER A 1 160 ? 22.103 0.725 -29.837 1.00 92.56 160 SER A N 1
ATOM 1328 C CA . SER A 1 160 ? 21.892 1.080 -31.245 1.00 92.56 160 SER A CA 1
ATOM 1329 C C . SER A 1 160 ? 20.895 2.230 -31.422 1.00 92.56 160 SER A C 1
ATOM 1331 O O . SER A 1 160 ? 20.708 2.704 -32.537 1.00 92.56 160 SER A O 1
ATOM 1333 N N . GLN A 1 161 ? 20.241 2.653 -30.337 1.00 92.62 161 GLN A N 1
ATOM 1334 C CA . GLN A 1 161 ? 19.226 3.707 -30.311 1.00 92.62 161 GLN A CA 1
ATOM 1335 C C . GLN A 1 161 ? 19.738 5.006 -29.675 1.00 92.62 161 GLN A C 1
ATOM 1337 O O . GLN A 1 161 ? 18.953 5.933 -29.492 1.00 92.62 161 GLN A O 1
ATOM 1342 N N . LYS A 1 162 ? 21.026 5.070 -29.305 1.00 88.69 162 LYS A N 1
ATOM 1343 C CA . LYS A 1 162 ? 21.648 6.289 -28.774 1.00 88.69 162 LYS A CA 1
ATOM 1344 C C . LYS A 1 162 ? 21.587 7.388 -29.838 1.00 88.69 162 LYS A C 1
ATOM 1346 O O . LYS A 1 162 ? 22.011 7.171 -30.974 1.00 88.69 162 LYS A O 1
ATOM 1351 N N . GLU A 1 163 ? 21.068 8.554 -29.473 1.00 73.75 163 GLU A N 1
ATOM 1352 C CA . GLU A 1 163 ? 21.199 9.749 -30.303 1.00 73.75 163 GLU A CA 1
ATOM 1353 C C . GLU A 1 163 ? 22.671 10.194 -30.280 1.00 73.75 163 GLU A C 1
ATOM 1355 O O . GLU A 1 163 ? 23.313 10.190 -29.228 1.00 73.75 163 GLU A O 1
ATOM 1360 N N . MET A 1 164 ? 23.222 10.479 -31.465 1.00 59.78 164 MET A N 1
ATOM 1361 C CA . MET A 1 164 ? 24.601 10.959 -31.637 1.00 59.78 164 MET A CA 1
ATOM 1362 C C . MET A 1 164 ? 24.760 12.416 -31.218 1.00 59.78 164 MET A C 1
ATOM 1364 O O . MET A 1 164 ? 23.872 13.225 -31.572 1.00 59.78 164 MET A O 1
#

pLDDT: mean 92.3, std 5.92, range [59.78, 97.69]

Secondary structure (DSSP, 8-state):
-HHHHHHHHHHHHHHHHHHHHHHHHHHHHHHHTT--GGG----HHHHHHHHHHHHHHHHHHHS-TT-TTHHHHHHHHHHHHS-HHHHHHHHHHH--HHHHHHHHHHHHHHHHHHSTTGGGS-HHHHHHHHTT---HHHHHHHHTT-HHHHHHHH-TTGGGG---

Mean predicted aligned error: 5.22 Å

Solvent-accessible surface area (backbone atoms only — not comparable to full-atom values): 9230 Å² total; per-residue (Å²): 103,75,70,57,54,36,51,52,50,49,50,50,52,48,45,54,50,46,38,51,51,51,49,53,33,46,51,52,50,29,61,78,58,49,48,58,66,92,60,57,73,69,70,57,66,61,54,32,52,53,50,43,70,70,44,47,70,54,46,64,74,76,40,64,65,85,43,96,55,37,71,58,54,48,49,52,50,42,59,73,75,54,38,57,81,67,42,46,70,56,53,54,72,55,52,59,62,68,58,33,37,50,53,47,43,53,49,40,37,51,50,41,42,72,35,86,80,47,37,46,29,56,58,70,59,43,48,67,40,50,68,70,63,84,47,52,46,61,45,40,52,29,62,77,72,36,55,66,61,48,36,66,75,60,39,75,67,47,77,85,50,47,66,130

Organism: NCBI:txid1169311